Protein AF-A0A2V6RH96-F1 (afdb_monomer_lite)

pLDDT: mean 92.53, std 7.59, range [59.31, 98.5]

Structure (mmCIF, N/CA/C/O backbone):
data_AF-A0A2V6RH96-F1
#
_entry.id   AF-A0A2V6RH96-F1
#
loop_
_atom_site.group_PDB
_atom_site.id
_atom_site.type_symbol
_atom_site.label_atom_id
_atom_site.label_alt_id
_atom_site.label_comp_id
_atom_site.label_asym_id
_atom_site.label_entity_id
_atom_site.label_seq_id
_atom_site.pdbx_PDB_ins_code
_atom_site.Cartn_x
_atom_site.Cartn_y
_atom_site.Cartn_z
_atom_site.occupancy
_atom_site.B_iso_or_equiv
_atom_site.auth_seq_id
_atom_site.auth_comp_id
_atom_site.auth_asym_id
_atom_site.auth_atom_id
_atom_site.pdbx_PDB_model_num
ATOM 1 N N . MET A 1 1 ? 19.075 2.705 -2.623 1.00 61.53 1 MET A N 1
ATOM 2 C CA . MET A 1 1 ? 17.766 2.585 -3.304 1.00 61.53 1 MET A CA 1
ATOM 3 C C . MET A 1 1 ? 17.440 1.106 -3.423 1.00 61.53 1 MET A C 1
ATOM 5 O O . MET A 1 1 ? 18.381 0.338 -3.567 1.00 61.53 1 MET A O 1
ATOM 9 N N . SER A 1 2 ? 16.175 0.702 -3.274 1.00 78.25 2 SER A N 1
ATOM 10 C CA . SER A 1 2 ? 15.794 -0.716 -3.370 1.00 78.25 2 SER A CA 1
ATOM 11 C C . SER A 1 2 ? 15.946 -1.206 -4.810 1.00 78.25 2 SER A C 1
ATOM 13 O O . SER A 1 2 ? 15.534 -0.513 -5.740 1.00 78.25 2 SER A O 1
ATOM 15 N N . GLU A 1 3 ? 16.516 -2.397 -4.994 1.00 86.31 3 GLU A N 1
ATOM 16 C CA . GLU A 1 3 ? 16.571 -3.061 -6.302 1.00 86.31 3 GLU A CA 1
ATOM 17 C C . GLU A 1 3 ? 15.158 -3.273 -6.863 1.00 86.31 3 GLU A C 1
ATOM 19 O O . GLU A 1 3 ? 14.895 -2.968 -8.024 1.00 86.31 3 GLU A O 1
ATOM 24 N N . ALA A 1 4 ? 14.217 -3.661 -5.998 1.00 86.56 4 ALA A N 1
ATOM 25 C CA . ALA A 1 4 ? 12.838 -3.951 -6.375 1.00 86.56 4 ALA A CA 1
ATOM 26 C C . ALA A 1 4 ? 12.035 -2.706 -6.803 1.00 86.56 4 ALA A C 1
ATOM 28 O O . ALA A 1 4 ? 11.018 -2.840 -7.477 1.00 86.56 4 ALA A O 1
ATOM 29 N N . THR A 1 5 ? 12.483 -1.493 -6.453 1.00 89.81 5 THR A N 1
ATOM 30 C CA . THR A 1 5 ? 11.895 -0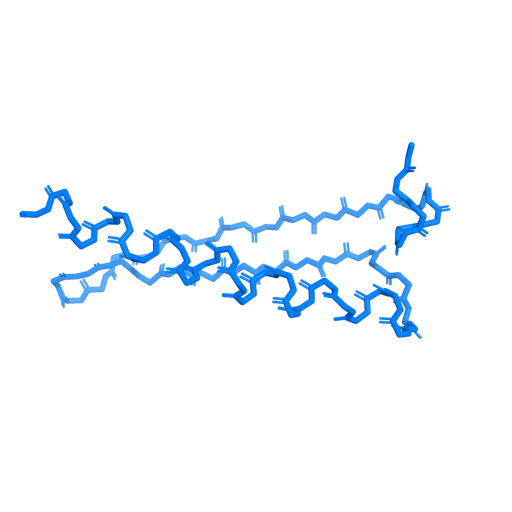.244 -6.976 1.00 89.81 5 THR A CA 1
ATOM 31 C C . THR A 1 5 ? 12.679 0.326 -8.158 1.00 89.81 5 THR A C 1
ATOM 33 O O . THR A 1 5 ? 12.226 1.279 -8.781 1.00 89.81 5 THR A O 1
ATOM 36 N N . ARG A 1 6 ? 13.863 -0.223 -8.480 1.00 87.75 6 ARG A N 1
ATOM 37 C CA . ARG A 1 6 ? 14.786 0.261 -9.531 1.00 87.75 6 ARG A CA 1
ATOM 38 C C . ARG A 1 6 ? 15.161 1.738 -9.417 1.00 87.75 6 ARG A C 1
ATOM 40 O O . ARG A 1 6 ? 15.553 2.369 -10.394 1.00 87.75 6 ARG A O 1
ATOM 47 N N . GLY A 1 7 ? 15.027 2.302 -8.221 1.00 89.75 7 GLY A N 1
ATOM 48 C CA . GLY A 1 7 ? 15.208 3.733 -8.017 1.00 89.75 7 GLY A CA 1
ATOM 49 C C . GLY A 1 7 ? 14.098 4.618 -8.586 1.00 89.75 7 GLY A C 1
ATOM 50 O O . GLY A 1 7 ? 14.262 5.835 -8.571 1.00 89.75 7 GLY A O 1
ATOM 51 N N . LEU A 1 8 ? 12.991 4.040 -9.062 1.00 90.75 8 LEU A N 1
ATOM 52 C CA . LEU A 1 8 ? 11.784 4.793 -9.383 1.00 90.75 8 LEU A CA 1
ATOM 53 C C . LEU A 1 8 ? 11.155 5.328 -8.095 1.00 90.75 8 LEU A C 1
ATOM 55 O O . LEU A 1 8 ? 11.198 4.680 -7.044 1.00 90.75 8 LEU A O 1
ATOM 59 N N . GLU A 1 9 ? 10.572 6.522 -8.186 1.00 94.81 9 GLU A N 1
ATOM 60 C CA . GLU A 1 9 ? 9.760 7.069 -7.106 1.00 94.81 9 GLU A CA 1
ATOM 61 C C . GLU A 1 9 ? 8.505 6.210 -6.916 1.00 94.81 9 GLU A C 1
ATOM 63 O O . GLU A 1 9 ? 7.801 5.877 -7.870 1.00 94.81 9 GLU A O 1
ATOM 68 N N . SER A 1 10 ? 8.213 5.878 -5.662 1.00 95.69 10 SER A N 1
ATOM 69 C CA . SER A 1 10 ? 7.039 5.108 -5.269 1.00 95.69 10 SER A CA 1
ATOM 70 C C . SER A 1 10 ? 6.284 5.820 -4.154 1.00 95.69 10 SER A C 1
ATOM 72 O O . SER A 1 10 ? 6.880 6.504 -3.320 1.00 95.69 10 SER A O 1
ATOM 74 N N . ARG A 1 11 ? 4.968 5.610 -4.087 1.00 97.31 11 ARG A N 1
ATOM 75 C CA . ARG A 1 11 ? 4.108 6.185 -3.046 1.00 97.31 11 ARG A CA 1
ATOM 76 C C . ARG A 1 11 ? 3.350 5.095 -2.310 1.00 97.31 11 ARG A C 1
ATOM 78 O O . ARG A 1 11 ? 2.588 4.352 -2.927 1.00 97.31 11 ARG A O 1
ATOM 85 N N . VAL A 1 12 ? 3.504 5.068 -0.990 1.00 97.62 12 VAL A N 1
ATOM 86 C CA . VAL A 1 12 ? 2.681 4.258 -0.089 1.00 97.62 12 VAL A CA 1
ATOM 87 C C . VAL A 1 12 ? 1.627 5.157 0.543 1.00 97.62 12 VAL A C 1
ATOM 89 O O . VAL A 1 12 ? 1.950 6.184 1.138 1.00 97.62 12 VAL A O 1
ATOM 92 N N . THR A 1 13 ? 0.369 4.762 0.420 1.00 98.50 13 THR A N 1
ATOM 93 C CA . THR A 1 13 ? -0.768 5.401 1.079 1.00 98.50 13 THR A CA 1
ATOM 94 C C . THR A 1 13 ? -1.361 4.406 2.066 1.00 98.50 13 THR A C 1
ATOM 96 O O . THR A 1 13 ? -1.623 3.262 1.698 1.00 98.50 13 THR A O 1
ATOM 99 N N . VAL A 1 14 ? -1.542 4.838 3.314 1.00 97.94 14 VAL A N 1
ATOM 100 C CA . VAL A 1 14 ? -2.193 4.059 4.372 1.00 97.94 14 VAL A CA 1
ATOM 101 C C . VAL A 1 14 ? -3.435 4.814 4.810 1.00 97.94 14 VAL A C 1
ATOM 103 O O . VAL A 1 14 ? -3.347 5.959 5.250 1.00 97.94 14 VAL A O 1
ATOM 106 N N . GLU A 1 15 ? -4.580 4.162 4.692 1.00 98.19 15 GLU A N 1
ATOM 107 C CA . GLU A 1 15 ? -5.879 4.704 5.069 1.00 98.19 15 GLU A CA 1
ATOM 108 C C . GLU A 1 15 ? -6.443 3.869 6.211 1.00 98.19 15 GLU A C 1
ATOM 110 O O . GLU A 1 15 ? -6.434 2.639 6.159 1.00 98.19 15 GLU A O 1
ATOM 115 N N . MET A 1 16 ? -6.909 4.541 7.263 1.00 97.38 16 MET A N 1
ATOM 116 C CA . MET A 1 16 ? -7.464 3.899 8.451 1.00 97.38 16 MET A CA 1
ATOM 117 C C . MET A 1 16 ? -8.862 4.445 8.702 1.00 97.38 16 MET A C 1
ATOM 119 O O . MET A 1 16 ? -9.035 5.652 8.863 1.00 97.38 16 MET A O 1
ATOM 123 N N . THR A 1 17 ? -9.849 3.557 8.758 1.00 98.00 17 THR A N 1
ATOM 124 C CA . THR A 1 17 ? -11.250 3.923 8.986 1.00 98.00 17 THR A CA 1
ATOM 125 C C . THR A 1 17 ? -11.789 3.154 10.190 1.00 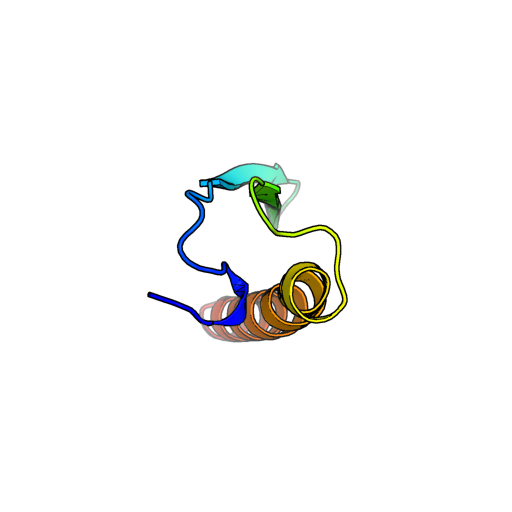98.00 17 THR A C 1
ATOM 127 O O . THR A 1 17 ? -11.540 1.952 10.301 1.00 98.00 17 THR A O 1
ATOM 130 N N . PRO A 1 18 ? -12.520 3.797 11.118 1.00 97.06 18 PRO A N 1
ATOM 131 C CA . PRO A 1 18 ? -13.195 3.074 12.188 1.00 97.06 18 PRO A CA 1
ATOM 132 C C . PRO A 1 18 ? -14.156 2.019 11.626 1.00 97.06 18 PRO A C 1
ATOM 134 O O . PRO A 1 18 ? -14.956 2.310 10.740 1.00 97.06 18 PRO A O 1
ATOM 137 N N . SER A 1 19 ? -14.117 0.816 12.191 1.00 94.94 19 SER A N 1
ATOM 138 C CA . SER A 1 19 ? -15.034 -0.288 11.889 1.00 94.94 19 SER A CA 1
ATOM 139 C C . SER A 1 19 ? -15.628 -0.816 13.198 1.00 94.94 19 SER A C 1
ATOM 141 O O . SER A 1 19 ? -15.100 -0.545 14.277 1.00 94.94 19 SER A O 1
ATOM 143 N N . ARG A 1 20 ? -16.769 -1.515 13.183 1.00 91.31 20 ARG A N 1
ATOM 144 C CA . ARG A 1 20 ? -17.471 -1.889 14.434 1.00 91.31 20 ARG A CA 1
ATOM 145 C C . ARG A 1 20 ? -16.582 -2.758 15.342 1.00 91.31 20 ARG A C 1
ATOM 147 O O . ARG A 1 20 ? -16.450 -3.955 15.119 1.00 91.31 20 ARG A O 1
ATOM 154 N N . GLY A 1 21 ? -16.008 -2.153 16.389 1.00 88.81 21 GLY A N 1
ATOM 155 C CA . GLY A 1 21 ? -15.086 -2.809 17.331 1.00 88.81 21 GLY A CA 1
ATOM 156 C C . GLY A 1 21 ? -13.647 -2.999 16.816 1.00 88.81 21 GLY A C 1
ATOM 157 O O . GLY A 1 21 ? -12.850 -3.693 17.461 1.00 88.81 21 GLY A O 1
ATOM 158 N N . ALA A 1 22 ? -13.308 -2.399 15.673 1.00 91.56 22 ALA A N 1
ATOM 159 C CA . ALA A 1 22 ? -12.033 -2.562 14.980 1.00 91.56 22 ALA A CA 1
ATOM 160 C C . ALA A 1 22 ? -11.645 -1.300 14.182 1.00 91.56 22 ALA A C 1
ATOM 162 O O . ALA A 1 22 ? -12.325 -0.276 14.225 1.00 91.56 22 ALA A O 1
ATOM 163 N N . THR A 1 23 ? -10.548 -1.391 13.438 1.00 94.44 23 THR A N 1
ATOM 164 C CA . THR A 1 23 ? -10.121 -0.379 12.469 1.00 94.44 23 THR A CA 1
ATOM 165 C C . THR A 1 23 ? -9.817 -1.092 11.165 1.00 94.44 23 THR A C 1
ATOM 167 O O . THR A 1 23 ? -9.008 -2.021 11.159 1.00 94.44 23 THR A O 1
ATOM 170 N N . ASP A 1 24 ? -10.443 -0.654 10.079 1.00 95.75 24 ASP A N 1
ATOM 171 C CA . ASP A 1 24 ? -10.101 -1.112 8.738 1.00 95.75 24 ASP A CA 1
ATOM 172 C C . ASP A 1 24 ? -8.854 -0.354 8.282 1.00 95.75 24 ASP A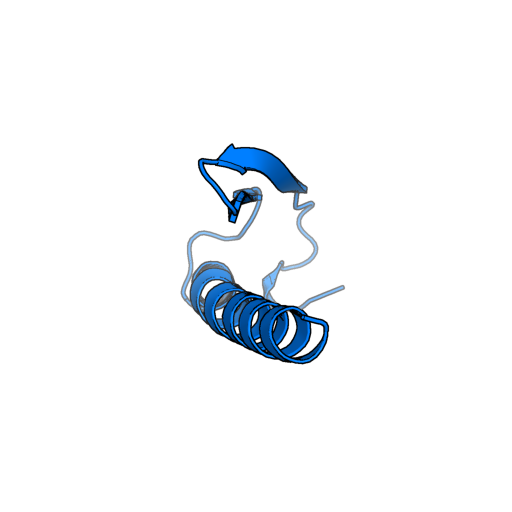 C 1
ATOM 174 O O . ASP A 1 24 ? -8.806 0.876 8.365 1.00 95.75 24 ASP A O 1
ATOM 178 N N . LEU A 1 25 ? -7.839 -1.088 7.828 1.00 95.81 25 LEU A N 1
ATOM 179 C CA . LEU A 1 25 ? -6.603 -0.540 7.277 1.00 95.81 25 LEU A CA 1
ATOM 180 C C . LEU A 1 25 ? -6.492 -0.950 5.811 1.00 95.81 25 LEU A C 1
ATOM 182 O O . LEU A 1 25 ? -6.487 -2.141 5.499 1.00 95.81 25 LEU A O 1
ATOM 186 N N . VAL A 1 26 ? -6.353 0.035 4.928 1.00 96.69 26 VAL A N 1
ATOM 187 C CA . VAL A 1 26 ? -6.080 -0.161 3.501 1.00 96.69 26 VAL A CA 1
ATOM 188 C C . VAL A 1 26 ? -4.694 0.391 3.195 1.00 96.69 26 VAL A C 1
ATOM 190 O O . VAL A 1 26 ? -4.368 1.516 3.573 1.00 96.69 26 VAL A O 1
ATOM 193 N N . LEU A 1 27 ? -3.869 -0.408 2.520 1.00 98.25 27 LEU A N 1
ATOM 194 C CA . LEU A 1 27 ? -2.546 -0.006 2.053 1.00 98.25 27 LEU A CA 1
ATOM 195 C C . LEU A 1 27 ? -2.514 -0.059 0.529 1.00 98.25 27 LEU A C 1
ATOM 197 O O . LEU A 1 27 ? -2.756 -1.110 -0.060 1.00 98.25 27 LEU A O 1
ATOM 201 N N . THR A 1 28 ? -2.150 1.060 -0.095 1.00 97.75 28 THR A N 1
ATOM 202 C CA . THR A 1 28 ? -1.930 1.153 -1.543 1.00 97.75 28 THR A CA 1
ATOM 203 C C . THR A 1 28 ? -0.475 1.520 -1.814 1.00 97.75 28 THR A C 1
ATOM 205 O O . THR A 1 28 ? 0.003 2.539 -1.316 1.00 97.75 28 THR A O 1
ATOM 208 N N . HIS A 1 29 ? 0.231 0.724 -2.621 1.00 97.12 29 HIS A N 1
ATOM 209 C CA . HIS A 1 29 ? 1.610 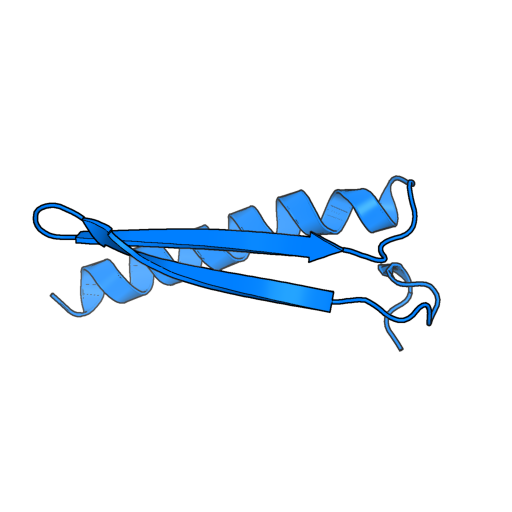1.001 -3.034 1.00 97.12 29 HIS A CA 1
ATOM 210 C C . HIS A 1 29 ? 1.674 1.217 -4.551 1.00 97.12 29 HIS A C 1
ATOM 212 O O . HIS A 1 29 ? 1.497 0.283 -5.325 1.00 97.12 29 HIS A O 1
ATOM 218 N N . ASN A 1 30 ? 1.912 2.461 -4.966 1.00 96.81 30 ASN A N 1
ATOM 219 C CA . ASN A 1 30 ? 1.972 2.874 -6.368 1.00 96.81 30 ASN A CA 1
ATOM 220 C C . ASN A 1 30 ? 3.404 3.206 -6.801 1.00 96.81 30 ASN A C 1
ATOM 222 O O . ASN A 1 30 ? 4.255 3.507 -5.964 1.00 96.81 30 ASN A O 1
ATOM 226 N N . GLY A 1 31 ? 3.634 3.246 -8.117 1.00 95.25 31 GLY A N 1
ATOM 227 C CA . GLY A 1 31 ? 4.934 3.600 -8.705 1.00 95.25 31 GLY A CA 1
ATOM 228 C C . GLY A 1 31 ? 5.930 2.439 -8.749 1.00 95.25 31 GLY A C 1
ATOM 229 O O . GLY A 1 31 ? 7.120 2.652 -8.952 1.00 95.25 31 GLY A O 1
ATOM 230 N N . LEU A 1 32 ? 5.452 1.208 -8.551 1.00 95.25 32 LEU A N 1
ATOM 231 C CA . LEU A 1 32 ? 6.277 0.012 -8.661 1.00 95.25 32 LEU A CA 1
ATOM 232 C C . LEU A 1 32 ? 6.427 -0.428 -10.124 1.00 95.25 32 LEU A C 1
ATOM 234 O O . LEU A 1 32 ? 5.476 -0.287 -10.898 1.00 95.25 32 LEU A O 1
ATOM 238 N N . PRO A 1 33 ? 7.585 -0.998 -10.501 1.00 93.81 33 PRO A N 1
ATOM 239 C CA . PRO A 1 33 ? 7.725 -1.712 -11.765 1.00 93.81 33 PRO A CA 1
ATOM 240 C C . PRO A 1 33 ? 6.662 -2.812 -11.909 1.00 93.81 33 PRO A C 1
ATOM 242 O O . PRO A 1 33 ? 6.389 -3.537 -10.954 1.00 93.81 33 PRO A O 1
ATOM 245 N N . ASP A 1 34 ? 6.085 -2.976 -13.100 1.00 92.38 34 ASP A N 1
ATOM 246 C CA . ASP A 1 34 ? 5.148 -4.075 -13.378 1.00 92.38 34 ASP A CA 1
ATOM 247 C C . ASP A 1 34 ? 5.893 -5.366 -13.756 1.00 92.38 34 ASP A C 1
ATOM 249 O O . ASP A 1 34 ? 5.828 -5.879 -14.874 1.00 92.38 34 ASP A O 1
ATOM 253 N N . ASP A 1 35 ? 6.665 -5.885 -12.809 1.00 94.12 35 ASP A N 1
ATOM 254 C CA . ASP A 1 35 ? 7.392 -7.143 -12.937 1.00 94.12 35 ASP A CA 1
ATOM 255 C C . ASP A 1 35 ? 7.333 -7.960 -11.645 1.00 94.12 35 ASP A C 1
ATOM 257 O O . ASP A 1 35 ? 6.657 -7.598 -10.685 1.00 94.12 35 ASP A O 1
ATOM 261 N N . GLU A 1 36 ? 7.995 -9.116 -11.638 1.00 94.06 36 GLU A N 1
ATOM 262 C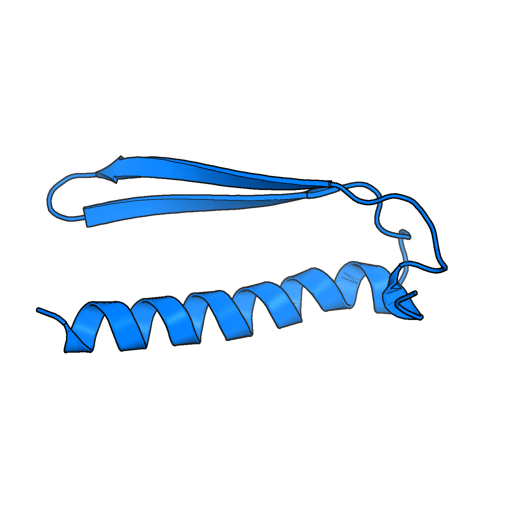 CA . GLU A 1 36 ? 8.001 -10.032 -10.497 1.00 94.06 36 GLU A CA 1
ATOM 263 C C . GLU A 1 36 ? 8.518 -9.374 -9.211 1.00 94.06 36 GLU A C 1
ATOM 265 O O . GLU A 1 36 ? 7.906 -9.530 -8.156 1.00 94.06 36 GLU A O 1
ATOM 270 N N . MET A 1 37 ? 9.585 -8.575 -9.294 1.00 91.19 37 MET A N 1
ATOM 271 C CA . MET A 1 37 ? 10.152 -7.898 -8.126 1.00 91.19 37 MET A CA 1
ATOM 272 C C . MET A 1 37 ? 9.225 -6.792 -7.613 1.00 91.19 37 MET A C 1
ATOM 274 O O . MET A 1 37 ? 9.031 -6.649 -6.404 1.00 91.19 37 MET A O 1
ATOM 278 N N . GLY A 1 38 ? 8.615 -6.028 -8.523 1.00 92.25 38 GLY A N 1
ATOM 279 C CA . GLY A 1 38 ? 7.596 -5.047 -8.172 1.00 92.25 38 GLY A CA 1
ATOM 280 C C . GLY A 1 38 ? 6.388 -5.702 -7.502 1.00 92.25 38 GLY A C 1
ATOM 281 O O . GLY A 1 38 ? 6.014 -5.304 -6.398 1.00 92.25 38 GLY A O 1
ATOM 282 N N . ARG A 1 39 ? 5.843 -6.775 -8.089 1.00 93.06 39 ARG A N 1
ATOM 283 C CA . ARG A 1 39 ? 4.710 -7.534 -7.528 1.00 93.06 39 ARG A CA 1
ATOM 284 C C . ARG A 1 39 ? 5.039 -8.227 -6.202 1.00 93.06 39 ARG A C 1
ATOM 286 O O . ARG A 1 39 ? 4.157 -8.333 -5.354 1.00 93.06 39 ARG A O 1
ATOM 293 N N . GLY A 1 40 ? 6.302 -8.579 -5.953 1.00 95.31 40 GLY A N 1
ATOM 294 C CA . GLY A 1 40 ? 6.762 -9.122 -4.667 1.00 95.31 40 GLY A CA 1
ATOM 295 C C . GLY A 1 40 ? 6.491 -8.210 -3.460 1.00 95.31 40 GLY A C 1
ATOM 296 O O . GLY A 1 40 ? 6.402 -8.681 -2.325 1.00 95.31 40 GLY A O 1
ATOM 297 N N . HIS A 1 41 ? 6.268 -6.908 -3.677 1.00 96.12 41 HIS A N 1
ATOM 298 C CA . HIS A 1 41 ? 5.847 -6.005 -2.603 1.00 96.12 41 HIS A CA 1
ATOM 299 C C . HIS A 1 41 ? 4.477 -6.373 -2.029 1.00 96.12 41 HIS A C 1
ATOM 301 O O . HIS A 1 41 ? 4.250 -6.136 -0.845 1.00 96.12 41 HIS A O 1
ATOM 307 N N . GLU A 1 42 ? 3.568 -6.952 -2.819 1.00 95.31 42 GLU A N 1
ATOM 308 C CA . GLU A 1 42 ? 2.268 -7.398 -2.315 1.00 95.31 42 GLU A CA 1
ATOM 309 C C . GLU A 1 42 ? 2.442 -8.490 -1.249 1.00 95.31 42 GLU A C 1
ATOM 311 O O . GLU A 1 42 ? 1.848 -8.418 -0.172 1.00 95.31 42 GLU A O 1
ATOM 316 N N . GLU A 1 43 ? 3.304 -9.474 -1.509 1.00 95.38 43 GLU A N 1
ATOM 317 C CA . GLU A 1 43 ? 3.613 -10.550 -0.563 1.00 95.38 43 GLU A CA 1
ATOM 318 C C . GLU A 1 43 ? 4.323 -10.017 0.685 1.00 95.38 43 GLU A C 1
ATOM 320 O O . GLU A 1 43 ? 3.942 -10.351 1.811 1.00 95.38 43 GLU A O 1
ATOM 325 N N . GLY A 1 44 ? 5.296 -9.118 0.501 1.00 96.38 44 GLY A N 1
ATOM 326 C CA . GLY A 1 44 ? 5.962 -8.430 1.607 1.00 96.38 44 GLY A CA 1
ATOM 327 C C . GLY A 1 44 ? 4.974 -7.663 2.491 1.00 96.38 44 GLY A C 1
ATOM 328 O O . GLY A 1 44 ? 4.997 -7.793 3.717 1.00 96.38 44 GLY A O 1
ATOM 329 N N . TRP A 1 45 ? 4.044 -6.918 1.891 1.00 97.56 45 TRP A N 1
ATOM 330 C CA . TRP A 1 45 ? 3.015 -6.195 2.637 1.00 97.56 45 TRP A CA 1
ATOM 331 C C . TRP A 1 45 ? 2.056 -7.129 3.374 1.00 97.56 45 TRP A C 1
ATOM 333 O O . TRP A 1 45 ? 1.734 -6.856 4.533 1.00 97.56 45 TRP A O 1
ATOM 343 N N . LYS A 1 46 ? 1.646 -8.253 2.775 1.00 96.25 46 LYS A N 1
ATOM 344 C CA . LYS A 1 46 ? 0.834 -9.274 3.464 1.00 96.25 46 LYS A CA 1
ATOM 345 C C . LYS A 1 46 ? 1.557 -9.831 4.691 1.00 96.25 46 LYS A C 1
ATOM 347 O O . LYS A 1 46 ? 0.952 -9.951 5.755 1.00 96.25 46 LYS A O 1
ATOM 352 N N . HIS A 1 47 ? 2.858 -10.101 4.584 1.00 97.06 47 HIS A N 1
ATOM 353 C CA . HIS A 1 47 ? 3.660 -10.564 5.716 1.00 97.06 47 HIS A CA 1
ATOM 354 C C . HIS A 1 47 ? 3.694 -9.537 6.861 1.00 97.06 47 HIS A C 1
ATOM 356 O O . HIS A 1 47 ? 3.367 -9.864 8.006 1.00 97.06 47 HIS A O 1
ATOM 362 N N . PHE A 1 48 ? 4.032 -8.278 6.566 1.00 97.25 48 PHE A N 1
ATOM 363 C CA . PHE A 1 48 ? 4.162 -7.247 7.601 1.00 97.25 48 PHE A CA 1
ATOM 364 C C . PHE A 1 48 ? 2.824 -6.809 8.205 1.00 97.25 48 PHE A C 1
ATOM 366 O O . PHE A 1 48 ? 2.757 -6.559 9.410 1.00 97.25 48 PHE A O 1
ATOM 373 N N . THR A 1 49 ? 1.749 -6.753 7.416 1.00 96.19 49 THR A N 1
ATOM 374 C CA . THR A 1 49 ? 0.402 -6.473 7.943 1.00 96.19 49 THR A CA 1
ATOM 375 C C . THR A 1 49 ? -0.108 -7.614 8.825 1.00 96.19 49 THR A C 1
ATOM 377 O O . THR A 1 49 ? -0.728 -7.347 9.854 1.00 96.19 49 THR A O 1
ATOM 380 N N . GLY A 1 50 ? 0.242 -8.868 8.516 1.00 95.81 50 GLY A N 1
ATOM 381 C CA . GLY A 1 50 ? 0.016 -10.011 9.404 1.00 95.81 50 GLY A CA 1
ATOM 382 C C . GLY A 1 50 ? 0.736 -9.866 10.750 1.00 95.81 50 GLY A C 1
ATOM 383 O O . GLY A 1 50 ? 0.110 -9.986 11.802 1.00 95.81 50 GLY A O 1
ATOM 384 N N . ILE A 1 51 ? 2.030 -9.521 10.740 1.00 96.75 51 ILE A N 1
ATOM 385 C CA . ILE A 1 51 ? 2.794 -9.255 11.976 1.00 96.75 51 ILE A CA 1
ATOM 386 C C . ILE A 1 51 ? 2.161 -8.118 12.786 1.00 96.75 51 ILE A C 1
ATOM 388 O O . ILE A 1 51 ? 2.055 -8.212 14.010 1.00 96.75 51 ILE A O 1
ATOM 392 N N . LEU A 1 52 ? 1.751 -7.035 12.121 1.00 95.12 52 LEU A N 1
ATOM 393 C CA . LEU A 1 52 ? 1.092 -5.906 12.774 1.00 95.12 52 LEU A CA 1
ATOM 394 C C . LEU A 1 52 ? -0.205 -6.346 13.464 1.00 95.12 52 LEU A C 1
ATOM 396 O O . LEU A 1 52 ? -0.421 -5.994 14.623 1.00 95.12 52 LEU A O 1
ATOM 400 N N . ALA A 1 53 ? -1.034 -7.144 12.788 1.00 92.81 53 ALA A N 1
ATOM 401 C CA . ALA A 1 53 ? -2.272 -7.666 13.354 1.00 92.81 53 ALA A CA 1
ATOM 402 C C . ALA A 1 53 ? -2.016 -8.504 14.619 1.00 92.81 53 ALA A C 1
ATOM 404 O O . ALA A 1 53 ? -2.694 -8.305 15.627 1.00 92.81 53 ALA A O 1
ATOM 405 N N . GLU A 1 54 ? -1.008 -9.382 14.607 1.00 95.38 54 GLU A N 1
ATOM 406 C CA . GLU A 1 54 ? -0.643 -10.186 15.782 1.00 95.38 54 GLU A CA 1
ATOM 407 C C . GLU A 1 54 ? -0.132 -9.327 16.944 1.00 95.38 54 GLU A C 1
ATOM 409 O O . GLU A 1 54 ? -0.548 -9.515 18.089 1.00 95.38 54 GLU A O 1
ATOM 414 N N . LYS A 1 55 ? 0.701 -8.317 16.663 1.00 94.56 55 LYS A N 1
ATOM 415 C CA . LYS A 1 55 ? 1.158 -7.377 17.697 1.00 94.56 55 LYS A CA 1
ATOM 416 C C . LYS A 1 55 ? -0.000 -6.603 18.320 1.00 94.56 55 LYS A C 1
ATOM 418 O O . LYS A 1 55 ? -0.024 -6.441 19.534 1.00 94.56 55 LYS A O 1
ATOM 423 N N . ILE A 1 56 ? -0.964 -6.152 17.517 1.00 91.81 56 ILE A N 1
ATOM 424 C CA . ILE A 1 56 ? -2.132 -5.411 18.014 1.00 91.81 56 ILE A CA 1
ATOM 425 C C . ILE A 1 56 ? -3.028 -6.303 18.879 1.00 91.81 56 ILE A C 1
ATOM 427 O O . ILE A 1 56 ? -3.528 -5.838 19.902 1.00 91.81 56 ILE A O 1
ATOM 431 N N . LYS A 1 57 ? -3.211 -7.582 18.522 1.00 87.56 57 LYS A N 1
ATOM 432 C CA . LYS A 1 57 ? -3.949 -8.535 19.369 1.00 87.56 57 LYS A CA 1
ATOM 433 C C . LYS A 1 57 ? -3.310 -8.680 20.751 1.00 87.56 57 LYS A C 1
ATOM 435 O O . LYS A 1 57 ? -4.038 -8.713 21.732 1.00 87.56 57 LYS A O 1
ATOM 440 N N . GLY A 1 58 ? -1.979 -8.721 20.827 1.00 79.56 58 GLY A N 1
ATOM 441 C CA . GLY A 1 58 ? -1.242 -8.825 22.092 1.00 79.56 58 GLY A CA 1
ATOM 442 C C . GLY A 1 58 ? -1.237 -7.558 22.958 1.00 79.56 58 GLY A C 1
AT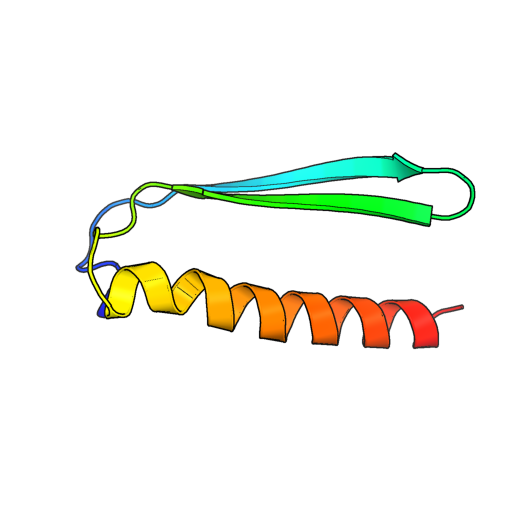OM 443 O O . GLY A 1 58 ? -0.760 -7.610 24.086 1.00 79.56 58 GLY A O 1
ATOM 444 N N . LEU A 1 59 ? -1.736 -6.427 22.446 1.00 76.31 59 LEU A N 1
ATOM 445 C CA . LEU A 1 59 ? -1.887 -5.174 23.199 1.00 76.31 59 LEU A CA 1
ATOM 446 C C . LEU A 1 59 ? -3.274 -5.018 23.845 1.00 76.31 59 LEU A C 1
ATOM 448 O O . LEU A 1 59 ? -3.493 -4.032 24.549 1.00 76.31 59 LEU A O 1
ATOM 452 N N . ARG A 1 60 ? -4.210 -5.932 23.561 1.00 59.31 60 ARG A N 1
ATOM 453 C CA . ARG A 1 60 ? -5.572 -5.930 24.108 1.00 59.31 60 ARG A CA 1
ATOM 454 C C . ARG A 1 60 ? -5.681 -6.735 25.395 1.00 59.31 60 ARG A C 1
ATOM 456 O O . ARG A 1 60 ? -4.997 -7.775 25.500 1.00 59.31 60 ARG A O 1
#

Radius of gyration: 14.05 Å; chains: 1; bounding box: 35×18×38 Å

Secondary structure (DSSP, 8-state):
--GGGTT---EEEEEEEEETTEEEEEEEEES--SSHHHHHHHHHHHHHHHHHHHHHHTT-

Foldseek 3Di:
DDVQLVPWDKDWDWDWDDDDVDIDIDIDIDNTPPDPSSCVVVVVCVVVVVVVVVVVVVVD

Sequence (60 aa):
MSEATRGLESRVTVEMTPSRGATDLVLTHNGLPDDEMGRGHEEGWKHFTGILAEKIKGLR